Protein AF-A0A453DND1-F1 (afdb_monomer)

Organism: Aegilops tauschii subsp. strangulata (NCBI:txid200361)

Radius of gyration: 21.46 Å; Cα contacts (8 Å, |Δi|>4): 107; chains: 1; bounding box: 45×35×67 Å

Mean predicted aligned error: 4.92 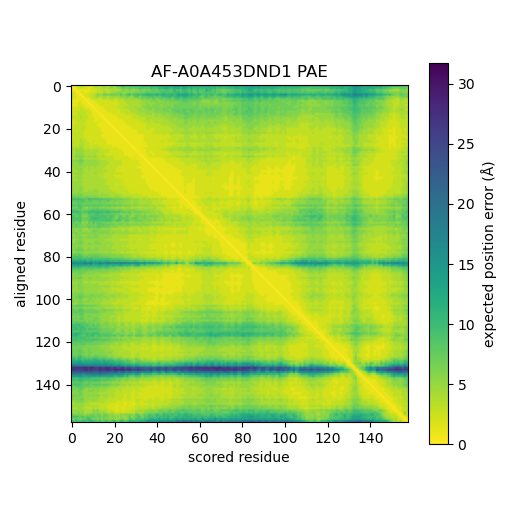Å

Structure (mmCIF, N/CA/C/O backbone):
data_AF-A0A453DND1-F1
#
_entry.id   AF-A0A453DND1-F1
#
loop_
_atom_site.group_PDB
_atom_site.id
_atom_site.type_symbol
_atom_site.label_atom_id
_atom_site.label_alt_id
_atom_site.label_comp_id
_atom_site.label_asym_id
_atom_site.label_entity_id
_atom_site.label_seq_id
_atom_site.pdbx_PDB_ins_code
_atom_site.Cartn_x
_atom_site.Cartn_y
_atom_site.Cartn_z
_atom_site.occupancy
_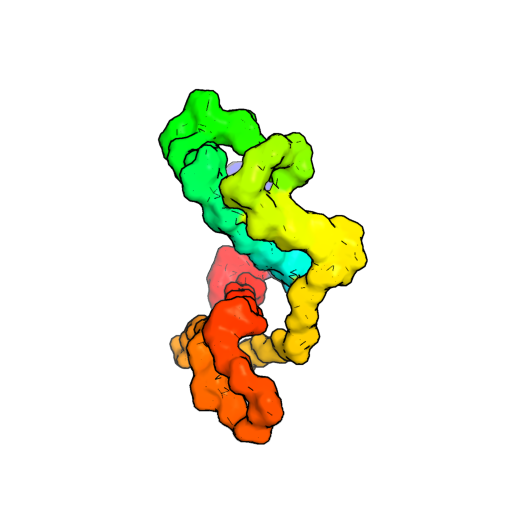atom_site.B_iso_or_equiv
_atom_site.auth_seq_id
_atom_site.auth_comp_id
_atom_site.auth_asym_id
_atom_site.auth_atom_id
_atom_site.pdbx_PDB_model_num
ATOM 1 N N . MET A 1 1 ? 11.834 7.700 -32.136 1.00 91.31 1 MET A N 1
ATOM 2 C CA . MET A 1 1 ? 10.712 6.746 -32.150 1.00 91.31 1 MET A CA 1
ATOM 3 C C . MET A 1 1 ? 10.131 6.698 -33.554 1.00 91.31 1 MET A C 1
ATOM 5 O O . MET A 1 1 ? 9.960 7.761 -34.143 1.00 91.31 1 MET A O 1
ATOM 9 N N . ARG A 1 2 ? 9.911 5.508 -34.113 1.00 95.94 2 ARG A N 1
ATOM 10 C CA . ARG A 1 2 ? 9.252 5.269 -35.411 1.00 95.94 2 ARG A CA 1
ATOM 11 C C . ARG A 1 2 ? 8.437 3.983 -35.312 1.00 95.94 2 ARG A C 1
ATOM 13 O O . ARG A 1 2 ? 8.745 3.166 -34.455 1.00 95.94 2 ARG A O 1
ATOM 20 N N . VAL A 1 3 ? 7.451 3.804 -36.183 1.00 96.81 3 VAL A N 1
ATOM 21 C CA . VAL A 1 3 ? 6.738 2.528 -36.306 1.00 96.81 3 VAL A CA 1
ATOM 22 C C . VAL A 1 3 ? 7.396 1.709 -37.412 1.00 96.81 3 VAL A C 1
ATOM 24 O O . VAL A 1 3 ? 7.607 2.231 -38.508 1.00 96.81 3 VAL A O 1
ATOM 27 N N . MET A 1 4 ? 7.758 0.461 -37.124 1.00 96.38 4 MET A N 1
ATOM 28 C CA . MET A 1 4 ? 8.260 -0.500 -38.109 1.00 96.38 4 MET A CA 1
ATOM 29 C C . MET A 1 4 ? 7.635 -1.862 -37.816 1.00 96.38 4 MET A C 1
ATOM 31 O O . MET A 1 4 ? 7.721 -2.318 -36.684 1.00 96.38 4 MET A O 1
ATOM 35 N N . GLY A 1 5 ? 7.021 -2.505 -38.814 1.00 94.38 5 GLY A N 1
ATOM 36 C CA . GLY A 1 5 ? 6.422 -3.836 -38.638 1.00 94.38 5 GLY A CA 1
ATOM 37 C C . GLY A 1 5 ? 5.419 -3.910 -37.482 1.00 94.38 5 GLY A C 1
ATOM 38 O O . GLY A 1 5 ? 5.506 -4.823 -36.676 1.00 94.38 5 GLY A O 1
ATOM 39 N N . ASP A 1 6 ? 4.532 -2.917 -37.374 1.00 95.69 6 ASP A N 1
ATOM 40 C CA . ASP A 1 6 ? 3.542 -2.771 -36.293 1.00 95.69 6 ASP A CA 1
ATOM 41 C C . ASP A 1 6 ? 4.115 -2.623 -34.868 1.00 95.69 6 ASP A C 1
ATOM 43 O O . ASP A 1 6 ? 3.368 -2.620 -33.891 1.00 95.69 6 ASP A O 1
ATOM 47 N N . GLU A 1 7 ? 5.423 -2.385 -34.733 1.00 96.69 7 GLU A N 1
ATOM 48 C CA . GLU A 1 7 ? 6.079 -2.119 -33.453 1.00 96.69 7 GLU A CA 1
ATOM 49 C C . GLU A 1 7 ? 6.586 -0.678 -33.345 1.00 96.69 7 GLU A C 1
ATOM 51 O O . GLU A 1 7 ? 7.046 -0.061 -34.312 1.00 96.69 7 GLU A O 1
ATOM 56 N N . ILE A 1 8 ? 6.549 -0.132 -32.127 1.00 96.25 8 ILE A N 1
ATOM 57 C CA . ILE A 1 8 ? 7.202 1.137 -31.801 1.00 96.25 8 ILE A CA 1
ATOM 58 C C . ILE A 1 8 ? 8.696 0.873 -31.587 1.00 96.25 8 ILE A C 1
ATOM 60 O O . ILE A 1 8 ? 9.101 0.266 -30.599 1.00 96.25 8 ILE A O 1
ATOM 64 N N . CYS A 1 9 ? 9.536 1.396 -32.477 1.00 96.00 9 CYS A N 1
ATOM 65 C CA . CYS A 1 9 ? 10.985 1.237 -32.423 1.00 96.00 9 CYS A CA 1
ATOM 66 C C . CYS A 1 9 ? 11.697 2.533 -32.006 1.00 96.00 9 CYS A C 1
ATOM 68 O O . CYS A 1 9 ? 11.367 3.648 -32.442 1.00 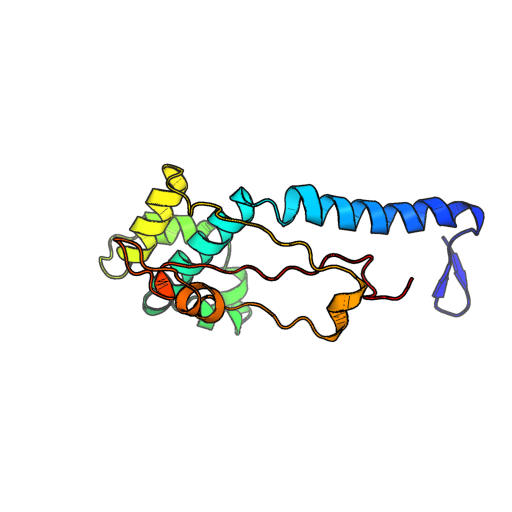96.00 9 CYS A O 1
ATOM 70 N N . TYR A 1 10 ? 12.750 2.385 -31.203 1.00 95.50 10 TYR A N 1
ATOM 71 C CA . TYR A 1 10 ? 13.635 3.472 -30.784 1.00 95.50 10 TYR A CA 1
ATOM 72 C C . TYR A 1 10 ? 14.987 3.385 -31.510 1.00 95.50 10 TYR A C 1
ATOM 74 O O . TYR A 1 10 ? 15.447 2.287 -31.819 1.00 95.50 10 TYR A O 1
ATOM 82 N N . PRO A 1 11 ? 15.648 4.522 -31.801 1.00 96.38 11 PRO A N 1
ATOM 83 C CA . PRO A 1 11 ? 17.032 4.519 -32.263 1.00 96.38 11 PRO A CA 1
ATOM 84 C C . PRO A 1 11 ? 17.939 3.721 -31.320 1.00 96.38 11 PRO A C 1
ATOM 86 O O . PRO A 1 11 ? 17.867 3.897 -30.107 1.00 96.38 11 PRO A O 1
ATOM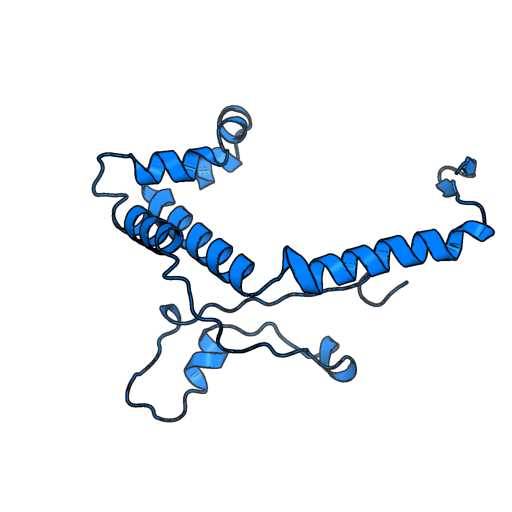 89 N N . ALA A 1 12 ? 18.857 2.921 -31.867 1.00 95.19 12 ALA A N 1
ATOM 90 C CA . ALA A 1 12 ? 19.753 2.079 -31.066 1.00 95.19 12 ALA A CA 1
ATOM 91 C C . ALA A 1 12 ? 20.558 2.866 -30.014 1.00 95.19 12 ALA A C 1
ATOM 93 O O . ALA A 1 12 ? 20.802 2.368 -28.922 1.00 95.19 12 ALA A O 1
ATOM 94 N N . LYS A 1 13 ? 20.918 4.125 -30.301 1.00 96.81 13 LYS A N 1
ATOM 95 C CA . LYS A 1 13 ? 21.624 5.012 -29.359 1.00 96.81 13 LYS A CA 1
ATOM 96 C C . LYS A 1 13 ? 20.834 5.331 -28.079 1.00 96.81 13 LYS A C 1
ATOM 98 O O . LYS A 1 13 ? 21.445 5.698 -27.081 1.00 96.81 13 LYS A O 1
ATOM 103 N N . ASP A 1 14 ? 19.510 5.173 -28.092 1.00 96.31 14 ASP A N 1
ATOM 104 C CA . ASP A 1 14 ? 18.637 5.492 -26.958 1.00 96.31 14 ASP A CA 1
ATOM 105 C C . ASP A 1 14 ? 18.499 4.314 -25.971 1.00 96.31 14 ASP A C 1
ATOM 107 O O . ASP A 1 14 ? 17.790 4.437 -24.972 1.00 96.31 14 ASP A O 1
ATOM 111 N N . TYR A 1 15 ? 19.189 3.184 -26.198 1.00 94.75 15 TYR A N 1
ATOM 112 C CA . TYR A 1 15 ? 19.070 1.984 -25.356 1.00 94.75 15 TYR A CA 1
ATOM 113 C C . TYR A 1 15 ? 19.336 2.263 -23.865 1.00 94.75 15 TYR A C 1
ATOM 115 O O . TYR A 1 15 ? 18.613 1.763 -23.004 1.00 94.75 15 TYR A O 1
ATOM 123 N N . LEU A 1 16 ? 20.318 3.119 -23.546 1.00 95.94 16 LEU A N 1
ATOM 124 C CA . LEU A 1 16 ? 20.618 3.512 -22.163 1.00 95.94 16 LEU A CA 1
ATOM 125 C C . LEU A 1 16 ? 19.482 4.316 -21.534 1.00 95.94 16 LEU A C 1
ATOM 127 O O . LEU A 1 16 ? 19.197 4.147 -20.351 1.00 95.94 16 LEU A O 1
ATOM 131 N N . SER A 1 17 ? 18.821 5.172 -22.313 1.00 96.94 17 SER A N 1
ATOM 132 C CA . SER A 1 17 ? 17.675 5.954 -21.845 1.00 96.94 17 SER A CA 1
ATOM 133 C C . SER A 1 17 ? 16.497 5.041 -21.502 1.00 96.94 17 SER A C 1
ATOM 135 O O . SER A 1 17 ? 15.858 5.232 -20.468 1.00 96.94 17 SER A O 1
ATOM 137 N N . ILE A 1 18 ? 16.256 4.008 -22.315 1.00 94.50 18 ILE A N 1
ATOM 138 C CA . ILE A 1 18 ? 15.219 2.998 -22.059 1.00 94.50 18 ILE A CA 1
ATOM 139 C C . ILE A 1 18 ? 15.570 2.173 -20.816 1.00 94.50 18 ILE A C 1
ATOM 141 O O . ILE A 1 18 ? 14.739 2.019 -19.927 1.00 94.50 18 ILE A O 1
ATOM 145 N N . HIS A 1 19 ? 16.814 1.708 -20.685 1.00 94.44 19 HIS A N 1
ATOM 146 C CA . HIS A 1 19 ? 17.246 0.996 -19.478 1.00 94.44 19 HIS A CA 1
ATOM 147 C C . HIS A 1 19 ? 17.101 1.869 -18.215 1.00 94.44 19 HIS A C 1
ATOM 149 O O . HIS A 1 19 ? 16.660 1.408 -17.154 1.00 94.44 19 HIS A O 1
ATOM 155 N N . LYS A 1 20 ? 17.434 3.161 -18.325 1.00 96.94 20 LYS A N 1
ATOM 156 C CA . LYS A 1 20 ? 17.296 4.126 -17.232 1.00 96.94 20 LYS A CA 1
ATOM 157 C C . LYS A 1 20 ? 15.840 4.299 -16.805 1.00 96.94 20 LYS A C 1
ATOM 159 O O . LYS A 1 20 ? 15.606 4.374 -15.606 1.00 96.94 20 LYS A O 1
ATOM 164 N N . LEU A 1 21 ? 14.877 4.296 -17.731 1.00 96.50 21 LEU A N 1
ATOM 165 C CA . LEU A 1 21 ? 13.445 4.376 -17.411 1.00 96.50 21 LEU A CA 1
ATOM 166 C C . LEU A 1 21 ? 13.035 3.303 -16.390 1.00 96.50 21 LEU A C 1
ATOM 168 O O . LEU A 1 21 ? 12.479 3.620 -15.337 1.00 96.50 21 LEU A O 1
ATOM 172 N N . PHE A 1 22 ? 13.361 2.039 -16.668 1.00 96.56 22 PHE A N 1
ATOM 173 C CA . PHE A 1 22 ? 12.999 0.926 -15.787 1.00 96.56 22 PHE A CA 1
ATOM 174 C C . PHE A 1 22 ? 13.792 0.931 -14.480 1.00 96.56 22 PHE A C 1
ATOM 176 O O . PHE A 1 22 ? 13.231 0.645 -13.420 1.00 96.56 22 PHE A O 1
ATOM 183 N N . THR A 1 23 ? 15.069 1.316 -14.531 1.00 96.00 23 THR A N 1
ATOM 184 C CA . THR A 1 23 ? 15.895 1.460 -13.322 1.00 96.00 23 THR A CA 1
ATOM 185 C C . THR A 1 23 ? 15.321 2.540 -12.402 1.00 96.00 23 THR A C 1
ATOM 187 O O . THR A 1 23 ? 15.098 2.287 -11.221 1.00 96.00 23 THR A O 1
ATOM 190 N N . THR A 1 24 ? 14.973 3.709 -12.952 1.00 97.75 24 THR A N 1
ATOM 191 C CA . THR A 1 24 ? 14.341 4.807 -12.208 1.00 97.75 24 THR A CA 1
ATOM 192 C C . THR A 1 24 ? 12.999 4.384 -11.617 1.00 97.75 24 THR A C 1
ATOM 194 O O . THR A 1 24 ? 12.739 4.672 -10.452 1.00 97.75 24 THR A O 1
ATOM 197 N N . ARG A 1 25 ? 12.164 3.643 -12.358 1.00 97.38 25 ARG A N 1
ATOM 198 C CA . ARG A 1 25 ? 10.925 3.077 -11.804 1.00 97.38 25 ARG A CA 1
ATOM 199 C C . ARG A 1 25 ? 11.209 2.184 -10.591 1.00 97.38 25 ARG A C 1
ATOM 201 O O . ARG A 1 25 ? 10.561 2.339 -9.557 1.00 97.38 25 ARG A O 1
ATOM 208 N N . ALA A 1 26 ? 12.153 1.249 -10.706 1.00 95.88 26 ALA A N 1
ATOM 209 C CA . ALA A 1 26 ? 12.501 0.352 -9.607 1.00 95.88 26 ALA A CA 1
ATOM 210 C C . ALA A 1 26 ? 13.017 1.126 -8.381 1.00 95.88 26 ALA A C 1
ATOM 212 O O . ALA A 1 26 ? 12.656 0.801 -7.249 1.00 95.88 26 ALA A O 1
ATOM 213 N N . ASP A 1 27 ? 13.797 2.184 -8.595 1.00 96.44 27 ASP A N 1
ATOM 214 C CA . ASP A 1 27 ? 14.300 3.040 -7.518 1.00 96.44 27 ASP A CA 1
ATOM 215 C C . ASP A 1 27 ? 13.188 3.841 -6.835 1.00 96.44 27 ASP A C 1
ATOM 217 O O . ASP A 1 27 ? 13.159 3.916 -5.605 1.00 96.44 27 ASP A O 1
ATOM 221 N N . LEU A 1 28 ? 12.219 4.368 -7.591 1.00 97.56 28 LEU A N 1
ATOM 222 C CA . LEU A 1 28 ? 11.038 5.030 -7.028 1.00 97.56 28 LEU A CA 1
ATOM 223 C C . LEU A 1 28 ? 10.191 4.071 -6.186 1.00 97.56 28 LEU A C 1
ATOM 225 O O . LEU A 1 28 ? 9.720 4.455 -5.116 1.00 97.56 28 LEU A O 1
ATOM 229 N N . HIS A 1 29 ? 10.050 2.808 -6.603 1.00 95.69 29 HIS A N 1
ATOM 230 C CA . HIS A 1 29 ? 9.408 1.800 -5.760 1.00 95.69 29 HIS A CA 1
ATOM 231 C C . HIS A 1 29 ? 10.168 1.605 -4.448 1.00 95.69 29 HIS A C 1
ATOM 233 O O . HIS A 1 29 ? 9.551 1.700 -3.393 1.00 95.69 29 HIS A O 1
ATOM 239 N N . ARG A 1 30 ? 11.495 1.419 -4.497 1.00 92.69 30 ARG A N 1
ATOM 240 C CA . ARG A 1 30 ? 12.325 1.197 -3.297 1.00 92.69 30 ARG A CA 1
ATOM 241 C C . ARG A 1 30 ? 12.290 2.362 -2.313 1.00 92.69 30 ARG A C 1
ATOM 243 O O . ARG A 1 30 ? 12.363 2.137 -1.109 1.00 92.69 30 ARG A O 1
ATOM 250 N N . THR A 1 31 ? 12.240 3.589 -2.822 1.00 94.12 31 THR A N 1
ATOM 251 C CA . THR A 1 31 ? 12.485 4.794 -2.015 1.00 94.12 31 THR A CA 1
ATOM 252 C C . THR A 1 31 ? 11.216 5.555 -1.651 1.00 94.12 31 THR A C 1
ATOM 254 O O . THR A 1 31 ? 11.160 6.141 -0.572 1.00 94.12 31 THR A O 1
ATOM 257 N N . VAL A 1 32 ? 10.193 5.530 -2.509 1.00 95.25 32 VAL A N 1
ATOM 258 C CA . VAL A 1 32 ? 8.984 6.352 -2.364 1.00 95.25 32 VAL A CA 1
ATOM 259 C C . VAL A 1 32 ? 7.747 5.478 -2.190 1.00 95.25 32 VAL A C 1
ATOM 261 O O . VAL A 1 32 ? 7.136 5.491 -1.122 1.00 95.25 32 VAL A O 1
ATOM 264 N N . TYR A 1 33 ? 7.387 4.681 -3.200 1.00 95.19 33 TYR A N 1
ATOM 265 C CA . TYR A 1 33 ? 6.083 3.999 -3.233 1.00 95.19 33 TYR A CA 1
ATOM 266 C C . TYR A 1 33 ? 5.944 2.882 -2.197 1.00 95.19 33 TYR A C 1
ATOM 268 O O . TYR A 1 33 ? 4.835 2.517 -1.815 1.00 95.19 33 TYR A O 1
ATOM 276 N N . THR A 1 34 ? 7.058 2.315 -1.732 1.00 94.38 34 THR A N 1
ATOM 277 C CA . THR A 1 34 ? 7.055 1.272 -0.696 1.00 94.38 34 THR A CA 1
ATOM 278 C C . THR A 1 34 ? 7.757 1.722 0.576 1.00 94.38 34 THR A C 1
ATOM 280 O O . THR A 1 34 ? 8.207 0.893 1.365 1.00 94.38 34 THR A O 1
ATOM 283 N N . HIS A 1 35 ? 7.860 3.036 0.793 1.00 94.75 35 HIS A N 1
ATOM 284 C CA . HIS A 1 35 ? 8.443 3.584 2.008 1.00 94.75 35 HIS A CA 1
ATOM 285 C C . HIS A 1 35 ? 7.637 3.147 3.242 1.00 94.75 35 HIS A C 1
ATOM 287 O O . HIS A 1 35 ? 6.409 3.246 3.266 1.00 94.75 35 HIS A O 1
ATOM 293 N N . ALA A 1 36 ? 8.321 2.721 4.308 1.00 94.38 36 ALA A N 1
ATOM 294 C CA . ALA A 1 36 ? 7.690 2.096 5.474 1.00 94.38 36 ALA A CA 1
ATOM 295 C C . ALA A 1 36 ? 6.582 2.952 6.118 1.00 94.38 36 ALA A C 1
ATOM 297 O O . ALA A 1 36 ? 5.546 2.432 6.524 1.00 94.38 36 ALA A O 1
ATOM 298 N N . LYS A 1 37 ? 6.760 4.279 6.185 1.00 95.19 37 LYS A N 1
ATOM 299 C CA . LYS A 1 37 ? 5.727 5.185 6.727 1.00 95.19 37 LYS A CA 1
ATOM 300 C C . LYS A 1 37 ? 4.534 5.370 5.793 1.00 95.19 37 LYS A C 1
ATOM 302 O O . LYS A 1 37 ? 3.444 5.613 6.293 1.00 95.19 37 LYS A O 1
ATOM 307 N N . VAL A 1 38 ? 4.743 5.280 4.478 1.00 95.62 38 VAL A N 1
ATOM 308 C CA . VAL A 1 38 ? 3.654 5.323 3.491 1.00 95.62 38 VAL A CA 1
ATOM 309 C C . VAL A 1 38 ? 2.839 4.044 3.627 1.00 95.62 38 VAL A C 1
ATOM 311 O O . VAL A 1 38 ? 1.646 4.118 3.886 1.00 95.62 38 VAL A O 1
ATOM 314 N N . LYS A 1 39 ? 3.510 2.886 3.635 1.00 95.88 39 LYS A N 1
ATOM 315 C CA . LYS A 1 39 ? 2.872 1.579 3.836 1.00 95.88 39 LYS A CA 1
ATOM 316 C C . LYS A 1 39 ? 2.093 1.487 5.147 1.00 95.88 39 LYS A C 1
ATOM 318 O O . LYS A 1 39 ? 0.990 0.962 5.154 1.00 95.88 39 LYS A O 1
ATOM 323 N N . ALA A 1 40 ? 2.619 2.038 6.242 1.00 97.00 40 ALA A N 1
ATOM 324 C CA . ALA A 1 40 ? 1.892 2.086 7.510 1.00 97.00 40 ALA A CA 1
ATOM 325 C C . ALA A 1 40 ? 0.577 2.882 7.409 1.00 97.00 40 ALA A C 1
ATOM 327 O O . ALA A 1 40 ? -0.431 2.450 7.953 1.00 97.00 40 ALA A O 1
ATOM 328 N N . VAL A 1 41 ? 0.580 4.028 6.716 1.00 97.94 41 VAL A N 1
ATOM 329 C CA . VAL A 1 41 ? -0.637 4.832 6.505 1.00 97.94 41 VAL A CA 1
ATOM 330 C C . VAL A 1 41 ? -1.610 4.118 5.571 1.00 97.94 41 VAL A C 1
ATOM 332 O O . VAL A 1 41 ? -2.795 4.089 5.872 1.00 97.94 41 VAL A O 1
ATOM 335 N N . GLU A 1 42 ? -1.122 3.526 4.479 1.00 97.44 42 GLU A N 1
ATOM 336 C CA . GLU A 1 42 ? -1.947 2.758 3.538 1.00 97.44 42 GLU A CA 1
ATOM 337 C C . GLU A 1 42 ? -2.660 1.594 4.234 1.00 97.44 42 GLU A C 1
ATOM 339 O O . GLU A 1 42 ? -3.866 1.448 4.079 1.00 97.44 42 GLU A O 1
ATOM 344 N N . LEU A 1 43 ? -1.942 0.806 5.042 1.00 97.62 43 LEU A N 1
ATOM 345 C CA . LEU A 1 43 ? -2.522 -0.316 5.788 1.00 97.62 43 LEU A CA 1
ATOM 346 C C . LEU A 1 43 ? -3.587 0.157 6.784 1.00 97.62 43 LEU A C 1
ATOM 348 O O . LEU A 1 43 ? -4.688 -0.377 6.795 1.00 97.62 43 LEU A O 1
ATOM 352 N N . MET A 1 44 ? -3.304 1.213 7.555 1.00 98.25 44 MET A N 1
ATOM 353 C CA . MET A 1 44 ? -4.304 1.795 8.459 1.00 98.25 44 MET A CA 1
ATOM 354 C C . MET A 1 44 ? -5.520 2.345 7.705 1.00 98.25 44 MET A C 1
ATOM 356 O O . MET A 1 44 ? -6.640 2.261 8.195 1.00 98.25 44 MET A O 1
ATOM 360 N N . LEU A 1 45 ? -5.319 2.932 6.524 1.00 97.94 45 LEU A N 1
ATOM 361 C CA . LEU A 1 45 ? -6.425 3.433 5.717 1.00 97.94 45 LEU A CA 1
ATOM 362 C C . LEU A 1 45 ? -7.294 2.282 5.201 1.00 97.94 45 LEU A C 1
ATOM 364 O O . LEU A 1 45 ? -8.512 2.387 5.268 1.00 97.94 45 LEU A O 1
ATOM 368 N N . VAL A 1 46 ? -6.689 1.181 4.747 1.00 97.12 46 VAL A N 1
ATOM 369 C CA . VAL A 1 46 ? -7.424 -0.033 4.362 1.00 97.12 46 VAL A CA 1
ATOM 370 C C . VAL A 1 46 ? -8.239 -0.564 5.538 1.00 97.12 46 VAL A C 1
ATOM 372 O O . VAL A 1 46 ? -9.428 -0.802 5.361 1.00 97.12 46 VAL A O 1
ATOM 375 N N . ASP A 1 47 ? -7.658 -0.662 6.737 1.00 97.44 47 ASP A N 1
ATOM 376 C CA . ASP A 1 47 ? -8.391 -1.108 7.931 1.00 97.44 47 ASP A CA 1
ATOM 377 C C . ASP A 1 47 ? -9.588 -0.192 8.235 1.00 97.44 47 ASP A C 1
ATOM 379 O O . ASP A 1 47 ? -10.689 -0.666 8.509 1.00 97.44 47 ASP A O 1
ATOM 383 N N . ALA A 1 48 ? -9.410 1.130 8.120 1.00 97.50 48 ALA A N 1
ATOM 384 C CA . ALA A 1 48 ? -10.503 2.082 8.294 1.00 97.50 48 ALA A CA 1
ATOM 385 C C . ALA A 1 48 ? -11.609 1.907 7.239 1.00 97.50 48 ALA A C 1
ATOM 387 O O . ALA A 1 48 ? -12.789 1.999 7.573 1.00 97.50 48 ALA A O 1
ATOM 388 N N . LEU A 1 49 ? -11.246 1.650 5.979 1.00 97.31 49 LEU A N 1
ATOM 389 C CA . LEU A 1 49 ? -12.209 1.407 4.903 1.00 97.31 49 LEU A CA 1
ATOM 390 C C . LEU A 1 49 ? -12.937 0.070 5.085 1.00 97.31 49 LEU A C 1
ATOM 392 O O . LEU A 1 49 ? -14.137 0.012 4.845 1.00 97.31 49 LEU A O 1
ATOM 396 N N . VAL A 1 50 ? -12.255 -0.978 5.554 1.00 96.62 50 VAL A N 1
ATOM 397 C CA . VAL A 1 50 ? -12.873 -2.277 5.867 1.00 96.62 50 VAL A CA 1
ATOM 398 C C . VAL A 1 50 ? -13.893 -2.131 6.997 1.00 96.62 50 VAL A C 1
ATOM 400 O O . VAL A 1 50 ? -15.025 -2.579 6.841 1.00 96.62 50 VAL A O 1
ATOM 403 N N . GLU A 1 51 ? -13.540 -1.441 8.085 1.00 96.19 51 GLU A N 1
ATOM 404 C CA . GLU A 1 51 ? -14.468 -1.160 9.193 1.00 96.19 51 GLU A CA 1
ATOM 405 C C . GLU A 1 51 ? -15.642 -0.265 8.759 1.00 96.19 51 GLU A C 1
ATOM 407 O O . GLU A 1 51 ? -16.748 -0.390 9.275 1.00 96.19 51 GLU A O 1
ATOM 412 N N . ALA A 1 52 ? -15.437 0.633 7.791 1.00 96.38 52 ALA A N 1
ATOM 413 C CA . ALA A 1 52 ? -16.505 1.474 7.253 1.00 96.38 52 ALA A CA 1
ATOM 414 C C . ALA A 1 52 ? -17.380 0.767 6.203 1.00 96.38 52 ALA A C 1
ATOM 416 O O . ALA A 1 52 ? -18.492 1.223 5.932 1.00 96.38 52 ALA A O 1
ATOM 417 N N . ASN A 1 53 ? -16.896 -0.323 5.598 1.00 95.62 53 ASN A N 1
ATOM 418 C CA . ASN A 1 53 ? -17.548 -0.977 4.465 1.00 95.62 53 ASN A CA 1
ATOM 419 C C . ASN A 1 53 ? -18.915 -1.568 4.823 1.00 95.62 53 ASN A C 1
ATOM 421 O O . ASN A 1 53 ? -19.813 -1.515 3.990 1.00 95.62 53 ASN A O 1
ATOM 425 N N . GLU A 1 54 ? -19.093 -2.085 6.043 1.00 91.50 54 GLU A N 1
ATOM 426 C CA . GLU A 1 54 ? -20.381 -2.637 6.491 1.00 91.50 54 GLU A CA 1
ATOM 427 C C . GLU A 1 54 ? -21.500 -1.584 6.447 1.00 91.50 54 GLU A C 1
ATOM 429 O O . GLU A 1 54 ? -22.626 -1.890 6.064 1.00 91.50 54 GLU A O 1
ATOM 434 N N . TYR A 1 55 ? -21.177 -0.331 6.779 1.00 93.12 55 TYR A N 1
ATOM 435 C CA . TYR A 1 55 ? -22.143 0.765 6.800 1.00 93.12 55 TYR A CA 1
ATOM 436 C C . TYR A 1 55 ? -22.240 1.506 5.459 1.00 93.12 55 TYR A C 1
ATOM 438 O O . TYR A 1 55 ? -23.332 1.856 5.019 1.00 93.12 55 TYR A O 1
ATOM 446 N N . LEU A 1 56 ? -21.102 1.773 4.810 1.00 92.00 56 LEU A N 1
ATOM 447 C CA . LEU A 1 56 ? -21.048 2.577 3.584 1.00 92.00 56 LEU A CA 1
ATOM 448 C C . LEU A 1 56 ? -21.200 1.762 2.297 1.00 92.00 56 LEU A C 1
ATOM 450 O O . LEU A 1 56 ? -21.351 2.362 1.242 1.00 92.00 56 LEU A O 1
ATOM 454 N N . GLY A 1 57 ? -21.116 0.429 2.345 1.00 92.31 57 GLY A N 1
ATOM 455 C CA . GLY A 1 57 ? -21.221 -0.409 1.148 1.00 92.31 57 GLY A CA 1
ATOM 456 C C . GLY A 1 57 ? -20.134 -0.133 0.101 1.00 92.31 57 GLY A C 1
ATOM 457 O O . GLY A 1 57 ? -20.374 -0.313 -1.087 1.00 92.31 57 GLY A O 1
ATOM 458 N N . ILE A 1 58 ? -18.941 0.304 0.525 1.00 92.88 58 ILE A N 1
ATOM 459 C CA . ILE A 1 58 ? -17.858 0.808 -0.346 1.00 92.88 58 ILE A CA 1
ATOM 460 C C . ILE A 1 58 ? -17.529 -0.174 -1.477 1.00 92.88 58 ILE A C 1
ATOM 462 O O . ILE A 1 58 ? -17.395 0.216 -2.631 1.00 92.88 58 ILE A O 1
ATOM 466 N N . SER A 1 59 ? -17.412 -1.455 -1.137 1.00 92.88 59 SER A N 1
ATOM 467 C CA . SER A 1 59 ? -17.119 -2.535 -2.085 1.00 92.88 59 SER A CA 1
ATOM 468 C C . SER A 1 59 ? -18.201 -2.726 -3.150 1.00 92.88 59 SER A C 1
ATOM 470 O O . SER A 1 59 ? -17.858 -3.064 -4.275 1.00 92.88 59 SER A O 1
ATOM 472 N N . LEU A 1 60 ? -19.474 -2.456 -2.841 1.00 91.62 60 LEU A N 1
ATOM 473 C CA . LEU A 1 60 ? -20.581 -2.585 -3.797 1.00 91.62 60 LEU A CA 1
ATOM 474 C C . LEU A 1 60 ? -20.513 -1.509 -4.886 1.00 91.62 60 LEU A C 1
ATOM 476 O O . LEU A 1 60 ? -20.823 -1.772 -6.043 1.00 91.62 60 LEU A O 1
ATOM 480 N N . HIS A 1 61 ? -20.047 -0.311 -4.531 1.00 91.88 61 HIS A N 1
ATOM 481 C CA . HIS A 1 61 ? -19.868 0.794 -5.472 1.00 91.88 61 HIS A CA 1
ATOM 482 C C . HIS A 1 61 ? -18.739 0.551 -6.488 1.00 91.88 61 HIS A C 1
ATOM 484 O O . HIS A 1 61 ? -18.634 1.291 -7.461 1.00 91.88 61 HIS A O 1
ATOM 490 N N . ALA A 1 62 ? -17.881 -0.455 -6.278 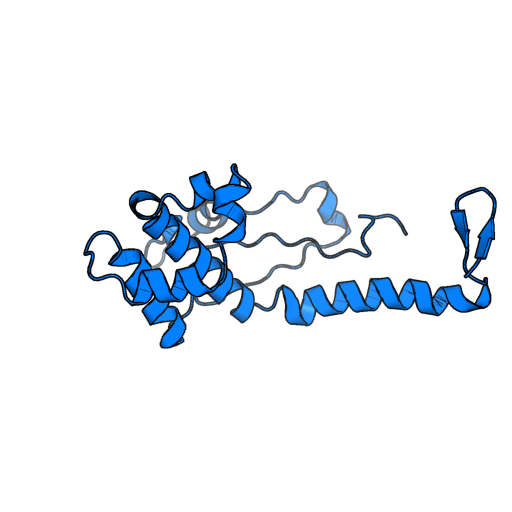1.00 91.00 62 ALA A N 1
ATOM 491 C CA . ALA A 1 62 ? -16.785 -0.765 -7.195 1.00 91.00 62 ALA A CA 1
ATOM 492 C C . ALA A 1 62 ? -17.242 -1.473 -8.482 1.00 91.00 62 ALA A C 1
ATOM 494 O O . ALA A 1 62 ? -16.550 -1.389 -9.497 1.00 91.00 62 ALA A O 1
ATOM 495 N N . ASP A 1 63 ? -18.394 -2.145 -8.441 1.00 91.94 63 ASP A N 1
ATOM 496 C CA . ASP A 1 63 ? -18.872 -2.994 -9.535 1.00 91.94 63 ASP A CA 1
ATOM 497 C C . ASP A 1 63 ? -19.784 -2.251 -10.530 1.00 91.94 63 ASP A C 1
ATOM 499 O O . ASP A 1 63 ? -19.972 -2.716 -11.656 1.00 91.94 63 ASP A O 1
ATOM 503 N N . ASP A 1 64 ? -20.325 -1.088 -10.147 1.00 94.12 64 ASP A N 1
ATOM 504 C CA . ASP A 1 64 ? -21.219 -0.275 -10.980 1.00 94.12 64 ASP A CA 1
ATOM 505 C C . ASP A 1 64 ? -20.561 1.065 -11.363 1.00 94.12 64 ASP A C 1
ATOM 507 O O . ASP A 1 64 ? -20.273 1.879 -10.482 1.00 94.12 64 ASP A O 1
ATOM 511 N N . PRO A 1 65 ? -20.354 1.358 -12.664 1.00 95.56 65 PRO A N 1
ATOM 512 C CA . PRO A 1 65 ? -19.847 2.649 -13.119 1.00 95.56 65 PRO A CA 1
ATOM 513 C C . PRO A 1 65 ? -20.623 3.870 -12.604 1.00 95.56 65 PRO A C 1
ATOM 515 O O . PRO A 1 65 ? -20.001 4.918 -12.426 1.00 95.56 65 PRO A O 1
ATOM 518 N N . GLU A 1 66 ? -21.939 3.766 -12.368 1.00 95.12 66 GLU A N 1
ATOM 519 C CA . GLU A 1 66 ? -22.776 4.870 -11.860 1.00 95.12 66 GLU A CA 1
ATOM 520 C C . GLU A 1 66 ? -22.461 5.249 -10.408 1.00 95.12 66 GLU A C 1
ATOM 522 O O . GLU A 1 66 ? -22.749 6.375 -9.981 1.00 95.12 66 GLU A O 1
ATOM 527 N N . ASP A 1 67 ? -21.833 4.342 -9.667 1.00 94.44 67 ASP A N 1
ATOM 528 C CA . ASP A 1 67 ? -21.394 4.553 -8.295 1.00 94.44 67 ASP A CA 1
ATOM 529 C C . ASP A 1 67 ? -19.879 4.698 -8.180 1.00 94.44 67 ASP A C 1
ATOM 531 O O . ASP A 1 67 ? -19.407 5.543 -7.419 1.00 94.44 67 ASP A O 1
ATOM 535 N N . PHE A 1 68 ? -19.114 3.961 -8.986 1.00 95.75 68 PHE A N 1
ATOM 536 C CA . PHE A 1 68 ? -17.655 3.971 -8.950 1.00 95.75 68 PHE A CA 1
ATOM 537 C C . PHE A 1 68 ? -17.077 5.371 -9.158 1.00 95.75 68 PHE A C 1
ATOM 539 O O . PHE A 1 68 ? -16.128 5.752 -8.479 1.00 95.75 68 PHE A O 1
ATOM 546 N N . TRP A 1 69 ? -17.666 6.182 -10.045 1.00 94.94 69 TRP A N 1
ATOM 547 C CA . TRP A 1 69 ? -17.177 7.546 -10.291 1.00 94.94 69 TRP A CA 1
ATOM 548 C C . TRP A 1 69 ? -17.292 8.469 -9.067 1.00 94.94 69 TRP A C 1
ATOM 550 O O . TRP A 1 69 ? -16.608 9.490 -9.017 1.00 94.94 69 TRP A O 1
ATOM 560 N N . LYS A 1 70 ? -18.153 8.128 -8.098 1.00 94.06 70 LYS A N 1
ATOM 561 C CA . LYS A 1 70 ? -18.329 8.866 -6.838 1.00 94.06 70 LYS A CA 1
ATOM 562 C C . LYS A 1 70 ? -17.302 8.445 -5.783 1.00 94.06 70 LYS A C 1
ATOM 564 O O . LYS A 1 70 ? -17.184 9.119 -4.762 1.00 94.06 70 LYS A O 1
ATOM 569 N N . LEU A 1 71 ? -16.600 7.327 -5.989 1.00 95.00 71 LEU A N 1
ATOM 570 C CA . LEU A 1 71 ? -15.547 6.872 -5.090 1.00 95.00 71 LEU A CA 1
ATOM 571 C C . LEU A 1 71 ? -14.273 7.676 -5.344 1.00 95.00 71 LEU A C 1
ATOM 573 O O . LEU A 1 71 ? -13.547 7.460 -6.313 1.00 95.00 71 LEU A O 1
ATOM 577 N N . ASP A 1 72 ? -13.985 8.584 -4.426 1.00 95.50 72 ASP A N 1
ATOM 578 C CA . ASP A 1 72 ? -12.755 9.358 -4.400 1.00 95.50 72 ASP A CA 1
ATOM 579 C C . ASP A 1 72 ? -12.245 9.524 -2.957 1.00 95.50 72 ASP A C 1
ATOM 581 O O . ASP A 1 72 ? -12.807 8.995 -1.991 1.00 95.50 72 ASP A O 1
ATOM 585 N N . ASP A 1 73 ? -11.167 10.290 -2.793 1.00 96.69 73 ASP A N 1
ATOM 586 C CA . ASP A 1 73 ? -10.539 10.528 -1.492 1.00 96.69 73 ASP A CA 1
ATOM 587 C C . ASP A 1 73 ? -11.463 11.245 -0.485 1.00 96.69 73 ASP A C 1
ATOM 589 O O . ASP A 1 73 ? -11.171 11.264 0.719 1.00 96.69 73 ASP A O 1
ATOM 593 N N . THR A 1 74 ? -12.597 11.816 -0.923 1.00 95.88 74 THR A N 1
ATOM 594 C CA . THR A 1 74 ? -13.575 12.431 -0.013 1.00 95.88 74 THR A CA 1
ATOM 595 C C . THR A 1 74 ? -14.192 11.411 0.936 1.00 95.88 74 THR A C 1
ATOM 597 O O . THR A 1 74 ? -14.617 11.797 2.025 1.00 95.88 74 THR A O 1
ATOM 600 N N . ILE A 1 75 ? -14.144 10.112 0.613 1.00 95.44 75 ILE A N 1
ATOM 601 C CA . ILE A 1 75 ? -14.608 9.032 1.490 1.00 95.44 75 ILE A CA 1
ATOM 602 C C . ILE A 1 75 ? -13.976 9.090 2.884 1.00 95.44 75 ILE A C 1
ATOM 604 O O . ILE A 1 75 ? -14.658 8.883 3.889 1.00 95.44 75 ILE A O 1
ATOM 608 N N . VAL A 1 76 ? -12.697 9.470 2.970 1.00 96.81 76 VAL A N 1
ATOM 609 C CA . VAL A 1 76 ? -11.995 9.638 4.248 1.00 96.81 76 VAL A CA 1
ATOM 610 C C . VAL A 1 76 ? -12.665 10.732 5.068 1.00 96.81 76 VAL A C 1
ATOM 612 O O . VAL A 1 76 ? -12.925 10.555 6.259 1.00 96.81 76 VAL A O 1
ATOM 615 N N . LYS A 1 77 ? -12.997 11.853 4.421 1.00 95.81 77 LYS A N 1
ATOM 616 C CA . LYS A 1 77 ? -13.667 12.971 5.078 1.00 95.81 77 LYS A CA 1
ATOM 617 C C . LYS A 1 77 ? -15.090 12.600 5.490 1.00 95.81 77 LYS A C 1
ATOM 619 O O . LYS A 1 77 ? -15.485 12.934 6.603 1.00 95.81 77 LYS A O 1
ATOM 624 N N . SER A 1 78 ? -15.814 11.879 4.637 1.00 94.25 78 SER A N 1
ATOM 625 C CA . SER A 1 78 ? -17.162 11.375 4.910 1.00 94.25 78 SER A CA 1
ATOM 626 C C . SER A 1 78 ? -17.189 10.490 6.157 1.00 94.25 78 SER A C 1
ATOM 628 O O . SER A 1 78 ? -18.023 10.711 7.035 1.00 94.25 78 SER A O 1
ATOM 630 N N . ILE A 1 79 ? -16.228 9.568 6.299 1.00 96.12 79 ILE A N 1
ATOM 631 C CA . ILE A 1 79 ? -16.079 8.743 7.508 1.00 96.12 79 ILE A CA 1
ATOM 632 C C . ILE A 1 79 ? -15.776 9.623 8.728 1.00 96.12 79 ILE A C 1
ATOM 634 O O . ILE A 1 79 ? -16.421 9.474 9.766 1.00 96.12 79 ILE A O 1
ATOM 638 N N . GLU A 1 80 ? -14.832 10.567 8.613 1.00 94.69 80 GLU A N 1
ATOM 639 C CA . GLU A 1 80 ? -14.446 11.471 9.708 1.00 94.69 80 GLU A CA 1
ATOM 640 C C . GLU A 1 80 ? -15.622 12.314 10.234 1.00 94.69 80 GLU A C 1
ATOM 642 O O . GLU A 1 80 ? -15.697 12.559 11.439 1.00 94.69 80 GLU A O 1
ATOM 647 N N . THR A 1 81 ? -16.518 12.780 9.356 1.00 93.75 81 THR A N 1
ATOM 648 C CA . THR A 1 81 ? -17.594 13.725 9.713 1.00 93.75 81 THR A CA 1
ATOM 649 C C . THR A 1 81 ? -18.967 13.098 9.919 1.00 93.75 81 THR A C 1
ATOM 651 O O . THR A 1 81 ? -19.869 13.796 10.379 1.00 93.75 81 THR A O 1
ATOM 654 N N . ALA A 1 82 ? -19.161 11.824 9.576 1.00 92.44 82 ALA A N 1
ATOM 655 C CA . ALA A 1 82 ? -20.445 11.160 9.774 1.00 92.44 82 ALA A CA 1
ATOM 656 C C . ALA A 1 82 ? -20.877 11.229 11.255 1.00 92.44 82 ALA A C 1
ATOM 658 O O . ALA A 1 82 ? -20.030 11.095 12.136 1.00 92.44 82 ALA A O 1
ATOM 659 N N . PRO A 1 83 ? -22.166 11.400 11.582 1.00 88.50 83 PRO A N 1
ATOM 660 C CA . PRO A 1 83 ? -22.636 11.413 12.973 1.00 88.50 83 PRO A CA 1
ATOM 661 C C . PRO A 1 83 ? -22.752 10.005 13.584 1.00 88.50 83 PRO A C 1
ATOM 663 O O . PRO A 1 83 ? -22.829 9.868 14.797 1.00 88.50 83 PRO A O 1
ATOM 666 N N . ASN A 1 84 ? -22.733 8.972 12.743 1.00 87.38 84 ASN A N 1
ATOM 667 C CA . ASN A 1 84 ? -23.008 7.574 13.066 1.00 87.38 84 ASN A CA 1
ATOM 668 C C . ASN A 1 84 ? -21.987 6.910 14.002 1.00 87.38 84 ASN A C 1
ATOM 670 O O . ASN A 1 84 ? -20.771 7.050 13.802 1.00 87.38 84 ASN A O 1
ATOM 674 N N . ASP A 1 85 ? -22.490 6.132 14.963 1.00 90.62 85 ASP A N 1
ATOM 675 C CA . ASP A 1 85 ? -21.686 5.306 15.873 1.00 90.62 85 ASP A CA 1
ATOM 676 C C . ASP A 1 85 ? -21.150 4.048 15.175 1.00 90.62 85 ASP A C 1
ATOM 678 O O . ASP A 1 85 ? -20.090 3.542 15.543 1.00 90.62 85 ASP A O 1
ATOM 682 N N . GLU A 1 86 ? -21.812 3.595 14.107 1.00 93.00 86 GLU A N 1
ATOM 683 C CA . GLU A 1 86 ? -21.394 2.460 13.275 1.00 93.00 86 GLU A CA 1
ATOM 684 C C . GLU A 1 86 ? -20.000 2.680 12.665 1.00 93.00 86 GLU A C 1
ATOM 686 O O . GLU A 1 86 ? -19.221 1.747 12.505 1.00 93.00 86 GLU A O 1
ATOM 691 N N . LEU A 1 87 ? -19.631 3.940 12.406 1.00 95.88 87 LEU A N 1
ATOM 692 C CA . LEU A 1 87 ? -18.331 4.321 11.843 1.00 95.88 87 LEU A CA 1
ATOM 693 C C . LEU A 1 87 ? -17.267 4.631 12.905 1.00 95.88 87 LEU A C 1
ATOM 695 O O . LEU A 1 87 ? -16.189 5.131 12.574 1.00 95.88 87 LEU A O 1
ATOM 699 N N . LYS A 1 88 ? -17.539 4.374 14.189 1.00 96.19 88 LYS A N 1
ATOM 700 C CA . LYS A 1 88 ? -16.649 4.767 15.291 1.00 96.19 88 LYS A CA 1
ATOM 701 C C . LYS A 1 88 ? -15.240 4.186 15.157 1.00 96.19 88 LYS A C 1
ATOM 703 O O . LYS A 1 88 ? -14.273 4.938 15.263 1.00 96.19 88 LYS A O 1
ATOM 708 N N . LYS A 1 89 ? -15.107 2.889 14.868 1.00 96.56 89 LYS A N 1
ATOM 709 C CA . LYS A 1 89 ? -13.793 2.239 14.711 1.00 96.56 89 LYS A CA 1
ATOM 710 C C . LYS A 1 89 ? -12.998 2.820 13.541 1.00 96.56 89 LYS A C 1
ATOM 712 O O . LYS A 1 89 ? -11.832 3.176 13.699 1.00 96.56 89 LYS A O 1
ATOM 717 N N . ALA A 1 90 ? -13.646 2.996 12.388 1.00 97.69 90 ALA A N 1
ATOM 718 C CA . ALA A 1 90 ? -13.029 3.610 11.216 1.00 97.69 90 ALA A CA 1
ATOM 719 C C . ALA A 1 90 ? -12.540 5.040 11.518 1.00 97.69 90 ALA A C 1
ATOM 721 O O . ALA A 1 90 ? -11.403 5.400 11.202 1.00 97.69 90 ALA A O 1
ATOM 722 N N . LYS A 1 91 ? -13.358 5.841 12.217 1.00 97.38 91 LYS A N 1
ATOM 723 C CA . LYS A 1 91 ? -12.981 7.187 12.679 1.00 97.38 91 LYS A CA 1
ATOM 724 C C . LYS A 1 91 ? -11.780 7.166 13.616 1.00 97.38 91 LYS A C 1
ATOM 726 O O . LYS A 1 91 ? -10.892 8.000 13.462 1.00 97.38 91 LYS A O 1
ATOM 731 N N . GLU A 1 92 ? -11.734 6.247 14.576 1.00 97.38 92 GLU A N 1
ATOM 732 C CA . GLU A 1 92 ? -10.613 6.118 15.515 1.00 97.38 92 GLU A CA 1
ATOM 733 C C . GLU A 1 92 ? -9.297 5.829 14.777 1.00 97.38 92 GLU A C 1
ATOM 735 O O . GLU A 1 92 ? -8.277 6.466 15.057 1.00 97.38 92 GLU A O 1
ATOM 740 N N . ILE A 1 93 ? -9.320 4.945 13.776 1.00 98.00 93 ILE A N 1
ATOM 741 C CA . ILE A 1 93 ? -8.144 4.653 12.947 1.00 98.00 93 ILE A CA 1
ATOM 742 C C . ILE A 1 93 ? -7.705 5.899 12.165 1.00 98.00 93 ILE A C 1
ATOM 744 O O . ILE A 1 93 ? -6.526 6.266 12.205 1.00 98.00 93 ILE A O 1
ATOM 748 N N . ILE A 1 94 ? -8.633 6.611 11.518 1.00 98.12 94 ILE A N 1
ATOM 749 C CA . ILE A 1 94 ? -8.304 7.839 10.777 1.00 98.12 94 ILE A CA 1
ATOM 750 C C . ILE A 1 94 ? -7.761 8.925 11.721 1.00 98.12 94 ILE A C 1
ATOM 752 O O . ILE A 1 94 ? -6.758 9.571 11.411 1.00 98.12 94 ILE A O 1
ATOM 756 N N . GLN A 1 95 ? -8.341 9.095 12.911 1.00 97.75 95 GLN A N 1
ATOM 757 C CA . GLN A 1 95 ? -7.837 10.036 13.916 1.00 97.75 95 GLN A CA 1
ATOM 758 C C . GLN A 1 95 ? -6.401 9.710 14.338 1.00 97.75 95 GLN A C 1
ATOM 760 O O . GLN A 1 95 ? -5.577 10.624 14.451 1.00 97.75 95 GLN A O 1
ATOM 765 N N . ARG A 1 96 ? -6.062 8.426 14.506 1.00 98.31 96 ARG A N 1
ATOM 766 C CA . ARG A 1 96 ? -4.678 7.998 14.756 1.00 98.31 96 ARG A CA 1
ATOM 767 C C . ARG A 1 96 ? -3.750 8.380 13.604 1.00 98.31 96 ARG A C 1
ATOM 769 O O . ARG A 1 96 ? -2.661 8.895 13.858 1.00 98.31 96 ARG A O 1
ATOM 776 N N . ILE A 1 97 ? -4.179 8.213 12.348 1.00 98.06 97 ILE A N 1
ATOM 777 C CA . ILE A 1 97 ? -3.409 8.669 11.175 1.00 98.06 97 ILE A CA 1
ATOM 778 C C . ILE A 1 97 ? -3.148 10.181 11.260 1.00 98.06 97 ILE A C 1
ATOM 780 O O . ILE A 1 97 ? -1.997 10.606 11.118 1.00 98.06 97 ILE A O 1
ATOM 784 N N . ARG A 1 98 ? -4.178 10.993 11.553 1.00 97.25 98 ARG A N 1
ATOM 785 C CA . ARG A 1 98 ? -4.064 12.461 11.692 1.00 97.25 98 ARG A CA 1
ATOM 786 C C . ARG A 1 98 ? -3.105 12.874 12.810 1.00 97.25 98 ARG A C 1
ATOM 788 O O . ARG A 1 98 ? -2.324 13.802 12.625 1.00 97.25 98 ARG A O 1
ATOM 795 N N . ARG A 1 99 ? -3.123 12.162 13.941 1.00 97.94 99 ARG A N 1
ATOM 796 C CA . ARG A 1 99 ? -2.211 12.373 15.084 1.00 97.94 99 ARG A CA 1
ATOM 797 C C . ARG A 1 99 ? -0.822 11.768 14.884 1.00 97.94 99 ARG A C 1
ATOM 799 O O . ARG A 1 99 ? 0.037 11.902 15.750 1.00 97.94 99 ARG A O 1
ATOM 806 N N . ARG A 1 100 ? -0.583 11.116 13.742 1.00 97.12 100 ARG A N 1
ATOM 807 C CA . ARG A 1 100 ? 0.658 10.399 13.421 1.00 97.12 100 ARG A CA 1
ATOM 808 C C . ARG A 1 100 ? 0.961 9.230 14.372 1.00 97.12 100 ARG A C 1
ATOM 810 O O . ARG A 1 100 ? 2.106 8.790 14.473 1.00 97.12 100 ARG A O 1
ATOM 817 N N . GLU A 1 101 ? -0.070 8.658 14.989 1.00 98.06 101 GLU A N 1
ATOM 818 C CA . GLU A 1 101 ? -0.030 7.451 15.829 1.00 98.06 101 GLU A CA 1
ATOM 819 C C . GLU A 1 101 ? -0.072 6.177 14.964 1.00 98.06 101 GLU A C 1
ATOM 821 O O . GLU A 1 101 ? -0.964 5.326 15.065 1.00 98.06 101 GLU A O 1
ATOM 826 N N . LEU A 1 102 ? 0.902 6.085 14.056 1.00 98.06 102 LEU A N 1
ATOM 827 C CA . LEU A 1 102 ? 0.945 5.076 13.002 1.00 98.06 102 LEU A CA 1
ATOM 828 C C . LEU A 1 102 ? 1.340 3.688 13.508 1.00 98.06 102 LEU A C 1
ATOM 830 O O . LEU A 1 102 ? 2.018 3.555 14.532 1.00 98.06 102 LEU A O 1
ATOM 834 N N . TYR A 1 103 ? 1.026 2.662 12.714 1.00 97.50 103 TYR A N 1
ATOM 835 C CA . TYR A 1 103 ? 1.648 1.348 12.863 1.00 97.50 103 TYR A CA 1
ATOM 836 C C . TYR A 1 103 ? 3.175 1.460 12.893 1.00 97.50 103 TYR A C 1
ATOM 838 O O . TYR A 1 103 ? 3.806 2.228 12.150 1.00 97.50 103 TYR A O 1
ATOM 846 N N . LYS A 1 104 ? 3.775 0.717 13.825 1.00 95.94 104 LYS A N 1
ATOM 847 C CA . LYS A 1 104 ? 5.217 0.730 14.047 1.00 95.94 104 LYS A CA 1
ATOM 848 C C . LYS A 1 104 ? 5.868 -0.208 13.044 1.00 95.94 104 LYS A C 1
ATOM 850 O O . LYS A 1 104 ? 5.536 -1.382 12.970 1.00 95.94 104 LYS A O 1
ATOM 855 N N . PHE A 1 105 ? 6.818 0.323 12.286 1.00 95.75 105 PHE A N 1
ATOM 856 C CA . PHE A 1 105 ? 7.670 -0.497 11.441 1.00 95.75 105 PHE A CA 1
ATOM 857 C C . PHE A 1 105 ? 8.606 -1.325 12.325 1.00 95.75 105 PHE A C 1
ATOM 859 O O . PHE A 1 105 ? 9.355 -0.754 13.121 1.00 95.75 105 PHE A O 1
ATOM 866 N N . CYS A 1 106 ? 8.548 -2.648 12.183 1.00 93.69 106 CYS A N 1
ATOM 867 C CA . CYS A 1 106 ? 9.363 -3.574 12.966 1.00 93.69 106 CYS A CA 1
ATOM 868 C C . CYS A 1 106 ? 10.625 -3.999 12.214 1.00 93.69 106 CYS A C 1
ATOM 870 O O . CYS A 1 106 ? 11.725 -3.847 12.738 1.00 93.69 106 CYS A O 1
ATOM 872 N N . ASN A 1 107 ? 10.479 -4.552 11.006 1.00 93.69 107 ASN A N 1
ATOM 873 C CA . ASN A 1 107 ? 11.608 -5.069 10.240 1.00 93.69 107 ASN A CA 1
ATOM 874 C C . ASN A 1 107 ? 11.288 -5.175 8.739 1.00 93.69 107 ASN A C 1
ATOM 876 O O . ASN A 1 107 ? 10.125 -5.163 8.338 1.00 93.69 107 ASN A O 1
ATOM 880 N N . GLN A 1 108 ? 12.332 -5.317 7.923 1.00 93.50 108 GLN A N 1
ATOM 881 C CA . GLN A 1 108 ? 12.267 -5.625 6.499 1.00 93.50 108 GLN A CA 1
ATOM 882 C C . GLN A 1 108 ? 13.332 -6.671 6.159 1.00 93.50 108 GLN A C 1
ATOM 884 O O . GLN A 1 108 ? 14.481 -6.560 6.580 1.00 93.50 108 GLN A O 1
ATOM 889 N N . TYR A 1 109 ? 12.959 -7.659 5.348 1.00 93.38 109 TYR A N 1
ATOM 890 C CA . TYR A 1 109 ? 13.879 -8.672 4.845 1.00 93.38 109 TYR A CA 1
ATOM 891 C C . TYR A 1 109 ? 13.934 -8.633 3.319 1.00 93.38 109 TYR A C 1
ATOM 893 O O . TYR A 1 109 ? 12.925 -8.831 2.643 1.00 93.38 109 TYR A O 1
ATOM 901 N N . SER A 1 110 ? 15.124 -8.385 2.775 1.00 92.94 110 SER A N 1
ATOM 902 C CA . SER A 1 110 ? 15.376 -8.485 1.339 1.00 92.94 110 SER A CA 1
ATOM 903 C C . SER A 1 110 ? 15.719 -9.926 0.991 1.00 92.94 110 SER A C 1
ATOM 905 O O . SER A 1 110 ? 16.774 -10.423 1.384 1.00 92.94 110 SER A O 1
ATOM 907 N N . VAL A 1 111 ? 14.836 -10.588 0.245 1.00 93.00 111 VAL A N 1
ATOM 908 C CA . VAL A 1 111 ? 15.024 -11.986 -0.157 1.00 93.00 111 VAL A CA 1
ATOM 909 C C . VAL A 1 111 ? 16.222 -12.102 -1.111 1.00 93.00 111 VAL A C 1
ATOM 911 O O . VAL A 1 111 ? 16.221 -11.456 -2.165 1.00 93.00 111 VAL A O 1
ATOM 914 N N . PRO A 1 112 ? 17.244 -12.913 -0.778 1.00 92.00 112 PRO A N 1
ATOM 915 C CA . PRO A 1 112 ? 18.370 -13.175 -1.668 1.00 92.00 112 PRO A CA 1
ATOM 916 C C . PRO A 1 112 ? 17.917 -13.789 -2.995 1.00 92.00 112 PRO A C 1
ATOM 918 O O . PRO A 1 112 ? 16.991 -14.602 -3.028 1.00 92.00 112 PRO A O 1
ATOM 921 N N . LYS A 1 113 ? 18.583 -13.420 -4.098 1.00 87.25 113 LYS A N 1
ATOM 922 C CA . LYS A 1 113 ? 18.185 -13.835 -5.456 1.00 87.25 113 LYS A CA 1
ATOM 923 C C . LYS A 1 113 ? 18.125 -15.354 -5.627 1.00 87.25 113 LYS A C 1
ATOM 925 O O . LYS A 1 113 ? 17.218 -15.847 -6.286 1.00 87.25 113 LYS A O 1
ATOM 930 N N . ASP A 1 114 ? 19.061 -16.070 -5.015 1.00 90.50 114 ASP A N 1
ATOM 931 C CA . ASP A 1 114 ? 19.177 -17.531 -5.016 1.00 90.50 114 ASP A CA 1
ATOM 932 C C . ASP A 1 114 ? 18.021 -18.238 -4.292 1.00 90.50 114 ASP A C 1
ATOM 934 O O . ASP A 1 114 ? 17.771 -19.414 -4.537 1.00 90.50 114 ASP A O 1
ATOM 938 N N . LYS A 1 115 ? 17.282 -17.525 -3.434 1.00 90.62 115 LYS A N 1
ATOM 939 C CA . LYS A 1 115 ? 16.161 -18.079 -2.662 1.00 90.62 115 LYS A CA 1
ATOM 940 C C . LYS A 1 115 ? 14.791 -17.715 -3.225 1.00 90.62 115 LYS A C 1
ATOM 942 O O . LYS A 1 115 ? 13.799 -18.266 -2.758 1.00 90.62 115 LYS A O 1
ATOM 947 N N . LEU A 1 116 ? 14.719 -16.815 -4.209 1.00 87.94 116 LEU A N 1
ATOM 948 C CA . LEU A 1 116 ? 13.453 -16.259 -4.705 1.00 87.94 116 LEU A CA 1
ATOM 949 C C . LEU A 1 116 ? 12.472 -17.325 -5.206 1.00 87.94 116 LEU A C 1
ATOM 951 O O . LEU A 1 116 ? 11.282 -17.200 -4.948 1.00 87.94 116 LEU A O 1
ATOM 955 N N . ASP A 1 117 ? 12.954 -18.371 -5.881 1.00 87.75 117 ASP A N 1
ATOM 956 C CA . ASP A 1 117 ? 12.087 -19.403 -6.476 1.00 87.75 117 ASP A CA 1
ATOM 957 C C . ASP A 1 117 ? 11.368 -20.274 -5.441 1.00 87.75 117 ASP A C 1
ATOM 959 O O . ASP A 1 117 ? 10.317 -20.847 -5.721 1.00 87.75 117 ASP A O 1
ATOM 963 N N . HIS A 1 118 ? 11.918 -20.357 -4.230 1.00 90.56 118 HIS A N 1
ATOM 964 C CA . HIS A 1 118 ? 11.355 -21.141 -3.133 1.00 90.56 118 HIS A CA 1
ATOM 965 C C . HIS A 1 118 ? 10.809 -20.266 -2.003 1.00 90.56 118 HIS A C 1
ATOM 967 O O . HIS A 1 118 ? 10.291 -20.787 -1.013 1.00 90.56 118 HIS A O 1
ATOM 973 N N . PHE A 1 119 ? 10.917 -18.943 -2.132 1.00 90.94 119 PHE A N 1
ATOM 974 C CA . PHE A 1 119 ? 10.436 -18.017 -1.124 1.00 90.94 119 PHE A CA 1
ATOM 975 C C . PHE A 1 119 ? 8.922 -17.856 -1.246 1.00 90.94 119 PHE A C 1
ATOM 977 O O . PHE A 1 119 ? 8.407 -17.352 -2.243 1.00 90.94 119 PHE A O 1
ATOM 984 N N . LYS A 1 120 ? 8.203 -18.290 -0.213 1.00 92.94 120 LYS A N 1
ATOM 985 C CA . LYS A 1 120 ? 6.760 -18.080 -0.095 1.00 92.94 120 LYS A CA 1
ATOM 986 C C . LYS A 1 120 ? 6.491 -16.729 0.558 1.00 92.94 120 LYS A C 1
ATOM 988 O O . LYS A 1 120 ? 7.286 -16.266 1.372 1.00 92.94 120 LYS A O 1
ATOM 993 N N . ASN A 1 121 ? 5.359 -16.119 0.213 1.00 93.50 121 ASN A N 1
ATOM 994 C CA . ASN A 1 121 ? 4.896 -14.919 0.904 1.00 93.50 121 ASN A CA 1
ATOM 995 C C . ASN A 1 121 ? 4.749 -15.210 2.399 1.00 93.50 121 ASN A C 1
ATOM 997 O O . ASN A 1 121 ? 4.169 -16.228 2.770 1.00 93.50 121 ASN A O 1
ATOM 1001 N N . ILE A 1 122 ? 5.270 -14.306 3.224 1.00 94.44 122 ILE A N 1
ATOM 1002 C CA . ILE A 1 122 ? 5.175 -14.402 4.680 1.00 94.44 122 ILE A CA 1
ATOM 1003 C C . ILE A 1 122 ? 3.808 -13.876 5.113 1.00 94.44 122 ILE A C 1
ATOM 1005 O O . ILE A 1 122 ? 3.344 -12.850 4.605 1.00 94.44 122 ILE A O 1
ATOM 1009 N N . THR A 1 123 ? 3.183 -14.560 6.064 1.00 95.50 123 THR A N 1
ATOM 1010 C CA . THR A 1 123 ? 1.922 -14.159 6.695 1.00 95.50 123 THR A CA 1
ATOM 1011 C C . THR A 1 123 ? 2.147 -13.646 8.119 1.00 95.50 123 THR A C 1
ATOM 1013 O O . THR A 1 123 ? 3.211 -13.839 8.710 1.00 95.50 123 THR A O 1
ATOM 1016 N N . ALA A 1 124 ? 1.138 -12.987 8.698 1.00 95.38 124 ALA A N 1
ATOM 1017 C CA . ALA A 1 124 ? 1.167 -12.604 10.111 1.00 95.38 124 ALA A CA 1
ATOM 1018 C C . ALA A 1 124 ? 1.307 -13.836 11.024 1.00 95.38 124 ALA A C 1
ATOM 1020 O O . ALA A 1 124 ? 2.070 -13.805 11.989 1.00 95.38 124 ALA A O 1
ATOM 1021 N N . GLN A 1 125 ? 0.645 -14.941 10.665 1.00 94.81 125 GLN A N 1
ATOM 1022 C CA . GLN A 1 125 ? 0.711 -16.211 11.383 1.00 94.81 125 GLN A CA 1
ATOM 1023 C C . GLN A 1 125 ? 2.139 -16.765 11.459 1.00 94.81 125 GLN A C 1
ATOM 1025 O O . GLN A 1 125 ? 2.573 -17.141 12.546 1.00 94.81 125 GLN A O 1
ATOM 1030 N N . ASP A 1 126 ? 2.896 -16.738 10.355 1.00 93.88 126 ASP A N 1
ATOM 1031 C CA . ASP A 1 126 ? 4.294 -17.207 10.316 1.00 93.88 126 ASP A CA 1
ATOM 1032 C C . ASP A 1 126 ? 5.201 -16.438 11.301 1.00 93.88 126 ASP A C 1
ATOM 1034 O O . ASP A 1 126 ? 6.161 -16.977 11.862 1.00 93.88 126 ASP A O 1
ATOM 1038 N N . ILE A 1 127 ? 4.896 -15.155 11.527 1.00 93.06 127 ILE A N 1
ATOM 1039 C CA . ILE A 1 127 ? 5.621 -14.299 12.473 1.00 93.06 127 ILE A CA 1
ATOM 1040 C C . ILE A 1 127 ? 5.179 -14.608 13.905 1.00 93.06 127 ILE A C 1
ATOM 1042 O O . ILE A 1 127 ? 6.016 -14.822 14.784 1.00 93.06 127 ILE A O 1
ATOM 1046 N N . VAL A 1 128 ? 3.867 -14.655 14.141 1.00 93.19 128 VAL A N 1
ATOM 1047 C CA . VAL A 1 128 ? 3.278 -14.866 15.468 1.00 93.19 128 VAL A CA 1
ATOM 1048 C C . VAL A 1 128 ? 3.601 -16.258 16.016 1.00 93.19 128 VAL A C 1
ATOM 1050 O O . VAL A 1 128 ? 3.881 -16.387 17.208 1.00 93.19 128 VAL A O 1
ATOM 1053 N N . CYS A 1 129 ? 3.645 -17.299 15.179 1.00 91.94 129 CYS A N 1
ATOM 1054 C CA . CYS A 1 129 ? 4.005 -18.654 15.613 1.00 91.94 129 CYS A CA 1
ATOM 1055 C C . CYS A 1 129 ? 5.491 -18.802 15.983 1.00 91.94 129 CYS A C 1
ATOM 1057 O O . CYS A 1 129 ? 5.870 -19.778 16.626 1.00 91.94 129 CYS A O 1
ATOM 1059 N N . SER A 1 130 ? 6.327 -17.832 15.602 1.00 89.31 130 SER A N 1
ATOM 1060 C CA . SER A 1 130 ? 7.769 -17.809 15.873 1.00 89.31 130 SER A CA 1
ATOM 1061 C C . SER A 1 130 ? 8.136 -16.959 17.100 1.00 89.31 130 SER A C 1
ATOM 1063 O O . SER A 1 130 ? 9.314 -16.678 17.334 1.00 89.31 130 SER A O 1
ATOM 1065 N N . GLN A 1 131 ? 7.148 -16.513 17.887 1.00 86.69 131 GLN A N 1
ATOM 1066 C CA . GLN A 1 131 ? 7.381 -15.668 19.057 1.00 86.69 131 GLN A CA 1
ATOM 1067 C C . GLN A 1 131 ? 8.142 -16.417 20.164 1.00 86.69 131 GLN A C 1
ATOM 1069 O O . GLN A 1 131 ? 7.719 -17.465 20.647 1.00 86.69 131 GLN A O 1
ATOM 1074 N N . ILE A 1 132 ? 9.274 -15.859 20.597 1.00 83.62 132 ILE A N 1
ATOM 1075 C CA . ILE A 1 132 ? 10.033 -16.360 21.749 1.00 83.62 132 ILE A CA 1
ATOM 1076 C C . ILE A 1 132 ? 9.460 -15.679 22.991 1.00 83.62 132 ILE A C 1
ATOM 1078 O O . ILE A 1 132 ? 9.375 -14.452 23.021 1.00 83.62 132 ILE A O 1
ATOM 1082 N N . THR A 1 133 ? 9.043 -16.477 23.981 1.00 68.44 133 THR A N 1
ATOM 1083 C CA . THR A 1 133 ? 8.297 -16.087 25.190 1.00 68.44 133 THR A CA 1
ATOM 1084 C C . THR A 1 133 ? 8.579 -14.655 25.648 1.00 68.44 133 THR A C 1
ATOM 1086 O O . THR A 1 133 ? 9.607 -14.367 26.263 1.00 68.44 133 THR A O 1
ATOM 1089 N N . SER A 1 134 ? 7.638 -13.755 25.365 1.00 66.19 134 SER A N 1
ATOM 1090 C CA . SER A 1 134 ? 7.656 -12.375 25.840 1.00 66.19 134 SER A CA 1
ATOM 1091 C C . SER A 1 134 ? 6.473 -12.140 26.784 1.00 66.19 134 SER A C 1
ATOM 1093 O O . SER A 1 134 ? 5.517 -12.913 26.802 1.00 66.19 134 SER A O 1
ATOM 1095 N N . LYS A 1 135 ? 6.526 -11.080 27.602 1.00 76.31 135 LYS A N 1
ATOM 1096 C CA . LYS A 1 135 ? 5.434 -10.719 28.530 1.00 76.31 135 LYS A CA 1
ATOM 1097 C C . LYS A 1 135 ? 4.118 -10.373 27.815 1.00 76.31 135 LYS A C 1
ATOM 1099 O O . LYS A 1 135 ? 3.088 -10.291 28.475 1.00 76.31 135 LYS A O 1
ATOM 1104 N N . VAL A 1 136 ? 4.159 -10.143 26.502 1.00 83.56 136 VAL A N 1
ATOM 1105 C CA . VAL A 1 136 ? 3.003 -9.825 25.661 1.00 83.56 136 VAL A CA 1
ATOM 1106 C C . VAL A 1 136 ? 2.902 -10.888 24.572 1.00 83.56 136 VAL A C 1
ATOM 1108 O O . VAL A 1 136 ? 3.839 -11.080 23.799 1.00 83.56 136 VAL A O 1
ATOM 1111 N N . LEU A 1 137 ? 1.771 -11.588 24.529 1.00 89.25 137 LEU A N 1
ATOM 1112 C CA . LEU A 1 137 ? 1.467 -12.545 23.472 1.00 89.25 137 LEU A CA 1
ATOM 1113 C C . LEU A 1 137 ? 0.848 -11.775 22.304 1.00 89.25 137 LEU A C 1
ATOM 1115 O O . LEU A 1 137 ? -0.235 -11.212 22.461 1.00 89.25 137 LEU A O 1
ATOM 1119 N N . LEU A 1 138 ? 1.541 -11.731 21.167 1.00 91.06 138 LEU A N 1
ATOM 1120 C CA . LEU A 1 138 ? 0.999 -11.125 19.951 1.00 91.06 138 LEU A CA 1
ATOM 1121 C C . LEU A 1 138 ? 0.016 -12.089 19.291 1.00 91.06 138 LEU A C 1
ATOM 1123 O O . LEU A 1 138 ? 0.245 -13.302 19.277 1.00 91.06 138 LEU A O 1
ATOM 1127 N N . LYS A 1 139 ? -1.049 -11.535 18.723 1.00 93.50 139 LYS A N 1
ATOM 1128 C CA . LYS A 1 139 ? -1.988 -12.224 17.841 1.00 93.50 139 LYS A CA 1
ATOM 1129 C C . LYS A 1 139 ? -1.751 -11.811 16.390 1.00 93.50 139 LYS A C 1
ATOM 1131 O O . LYS A 1 139 ? -1.040 -10.852 16.107 1.00 93.50 139 LYS A O 1
ATOM 1136 N N . GLU A 1 140 ? -2.380 -12.522 15.459 1.00 93.94 140 GLU A N 1
ATOM 1137 C CA . GLU A 1 140 ? -2.296 -12.213 14.023 1.00 93.94 140 GLU A CA 1
ATOM 1138 C C . GLU A 1 140 ? -2.821 -10.806 13.698 1.00 93.94 140 GLU A C 1
ATOM 1140 O O . GLU A 1 140 ? -2.211 -10.099 12.904 1.00 93.94 140 GLU A O 1
ATOM 1145 N N . GLU A 1 141 ? -3.878 -10.365 14.386 1.00 92.75 141 GLU A N 1
ATOM 1146 C CA . GLU A 1 141 ? -4.457 -9.015 14.273 1.00 92.75 141 GLU A CA 1
ATOM 1147 C C . GLU A 1 141 ? -3.503 -7.886 14.714 1.00 92.75 141 GLU A C 1
ATOM 1149 O O . GLU A 1 141 ? -3.678 -6.739 14.311 1.00 92.75 141 GLU A O 1
ATOM 1154 N N . ASP A 1 142 ? -2.456 -8.201 15.488 1.00 92.50 142 ASP A N 1
ATOM 1155 C CA . ASP A 1 142 ? -1.462 -7.221 15.943 1.00 92.50 142 ASP A CA 1
ATOM 1156 C C . ASP A 1 142 ? -0.326 -7.000 14.924 1.00 92.50 142 ASP A C 1
ATOM 1158 O O . ASP A 1 142 ? 0.521 -6.118 15.112 1.00 92.50 142 ASP A O 1
ATOM 1162 N N . VAL A 1 143 ? -0.260 -7.814 13.861 1.00 94.94 143 VAL A N 1
ATOM 1163 C CA . VAL A 1 143 ? 0.868 -7.857 12.921 1.00 94.94 143 VAL A CA 1
ATOM 1164 C C . VAL A 1 143 ? 0.389 -7.684 11.483 1.00 94.94 143 VAL A C 1
ATOM 1166 O O . VAL A 1 143 ? -0.258 -8.553 10.910 1.00 94.94 143 VAL A O 1
ATOM 1169 N N . ALA A 1 144 ? 0.818 -6.600 10.839 1.00 95.44 144 ALA A N 1
ATOM 1170 C CA . ALA A 1 144 ? 0.635 -6.410 9.403 1.00 95.44 144 ALA A CA 1
ATOM 1171 C C . ALA A 1 144 ? 1.901 -6.810 8.627 1.00 95.44 144 ALA A C 1
ATOM 1173 O O . ALA A 1 144 ? 3.009 -6.379 8.961 1.00 95.44 144 ALA A O 1
ATOM 1174 N N . VAL A 1 145 ? 1.739 -7.594 7.556 1.00 95.44 145 VAL A N 1
ATOM 1175 C CA . VAL A 1 145 ? 2.841 -8.042 6.688 1.00 95.44 145 VAL A CA 1
ATOM 1176 C C . VAL A 1 145 ? 2.631 -7.540 5.264 1.00 95.44 145 VAL A C 1
ATOM 1178 O O . VAL A 1 145 ? 1.572 -7.738 4.676 1.00 95.44 145 VAL A O 1
ATOM 1181 N N . SER A 1 146 ? 3.658 -6.913 4.684 1.00 95.00 146 SER A N 1
ATOM 1182 C CA . SER A 1 146 ? 3.648 -6.464 3.288 1.00 95.00 146 SER A CA 1
ATOM 1183 C C . SER A 1 146 ? 4.725 -7.194 2.490 1.00 95.00 146 SER A C 1
ATOM 1185 O O . SER A 1 146 ? 5.920 -6.979 2.697 1.00 95.00 146 SER A O 1
ATOM 1187 N N . ASN A 1 147 ? 4.295 -8.059 1.570 1.00 94.25 147 ASN A N 1
ATOM 1188 C CA . ASN A 1 147 ? 5.171 -8.739 0.619 1.00 94.25 147 ASN A CA 1
ATOM 1189 C C . ASN A 1 147 ? 5.256 -7.895 -0.660 1.00 94.25 147 ASN A C 1
ATOM 1191 O O . ASN A 1 147 ? 4.243 -7.639 -1.308 1.00 94.25 147 ASN A O 1
ATOM 1195 N N . VAL A 1 148 ? 6.459 -7.448 -1.022 1.00 92.38 148 VAL A N 1
ATOM 1196 C CA . VAL A 1 148 ? 6.682 -6.535 -2.152 1.00 92.38 148 VAL A CA 1
ATOM 1197 C C . VAL A 1 148 ? 7.708 -7.134 -3.107 1.00 92.38 148 VAL A C 1
ATOM 1199 O O . VAL A 1 148 ? 8.799 -7.521 -2.692 1.00 92.38 148 VAL A O 1
ATOM 1202 N N . LYS A 1 149 ? 7.390 -7.137 -4.405 1.00 91.75 149 LYS A N 1
ATOM 1203 C CA . LYS A 1 149 ? 8.320 -7.481 -5.486 1.00 91.75 149 LYS A CA 1
ATOM 1204 C C . LYS A 1 149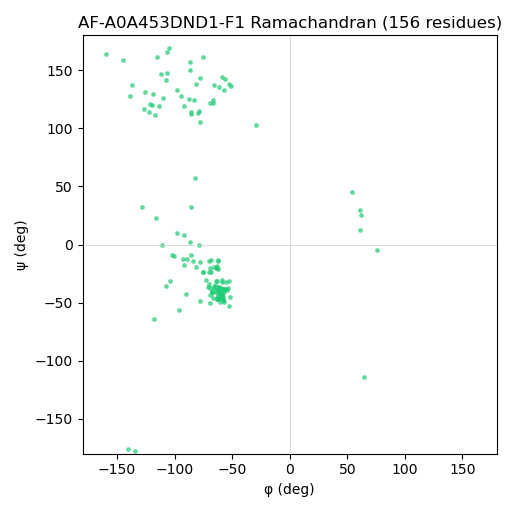 ? 8.658 -6.231 -6.295 1.00 91.75 149 LYS A C 1
ATOM 1206 O O . LYS A 1 149 ? 7.763 -5.543 -6.775 1.00 91.75 149 LYS A O 1
ATOM 1211 N N . ILE A 1 150 ? 9.950 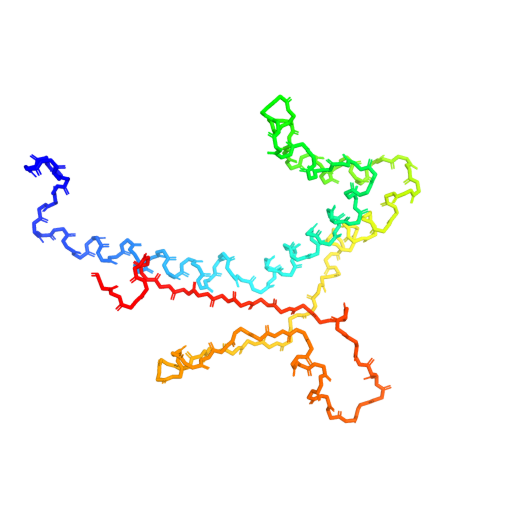-5.948 -6.449 1.00 92.00 150 ILE A N 1
ATOM 1212 C CA . ILE A 1 150 ? 10.448 -4.819 -7.244 1.00 92.00 150 ILE A CA 1
ATOM 1213 C C . ILE A 1 150 ? 11.384 -5.363 -8.323 1.00 92.00 150 ILE A C 1
ATOM 1215 O O . ILE A 1 150 ? 12.463 -5.867 -8.014 1.00 92.00 150 ILE A O 1
ATOM 1219 N N . ASP A 1 151 ? 10.972 -5.233 -9.580 1.00 92.12 151 ASP A N 1
ATOM 1220 C CA . ASP A 1 151 ? 11.717 -5.640 -10.772 1.00 92.12 151 ASP A CA 1
ATOM 1221 C C . ASP A 1 151 ? 11.686 -4.546 -11.858 1.00 92.12 151 ASP A C 1
ATOM 1223 O O . ASP A 1 151 ? 11.130 -3.457 -11.667 1.00 92.12 151 ASP A O 1
ATOM 1227 N N . LEU A 1 152 ? 12.298 -4.840 -13.008 1.00 93.56 152 LEU A N 1
ATOM 1228 C CA . LEU A 1 152 ? 12.291 -3.983 -14.195 1.00 93.56 152 LEU A CA 1
ATOM 1229 C C . LEU A 1 152 ? 11.049 -4.215 -15.073 1.00 93.56 152 LEU A C 1
ATOM 1231 O O . LEU A 1 152 ? 11.130 -4.062 -16.281 1.00 93.56 152 LEU A O 1
ATOM 1235 N N . THR A 1 153 ? 9.897 -4.554 -14.478 1.00 90.56 153 THR A N 1
ATOM 1236 C CA . THR A 1 153 ? 8.581 -4.814 -15.112 1.00 90.56 153 THR A CA 1
ATOM 1237 C C . THR A 1 153 ? 8.400 -6.145 -15.836 1.00 90.56 153 THR A C 1
ATOM 1239 O O . THR A 1 153 ? 7.281 -6.458 -16.235 1.00 90.56 153 THR A O 1
ATOM 1242 N N . ARG A 1 154 ? 9.450 -6.968 -15.949 1.00 90.06 154 ARG A N 1
ATOM 1243 C CA . ARG A 1 154 ? 9.388 -8.270 -16.634 1.00 90.06 154 ARG A CA 1
ATOM 1244 C C . ARG A 1 154 ? 9.921 -9.439 -15.803 1.00 90.06 154 ARG A C 1
ATOM 1246 O O . 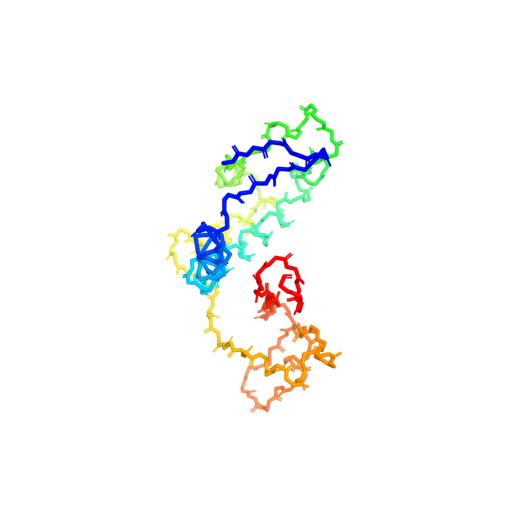ARG A 1 154 ? 10.467 -10.411 -16.318 1.00 90.06 154 ARG A O 1
ATOM 1253 N N . GLY A 1 155 ? 9.749 -9.374 -14.483 1.00 85.56 155 GLY A N 1
ATOM 1254 C CA . GLY A 1 155 ? 10.175 -10.446 -13.588 1.00 85.56 155 GLY A CA 1
ATOM 1255 C C . GLY A 1 155 ? 11.693 -10.630 -13.591 1.00 85.56 155 GLY A C 1
ATOM 1256 O O . GLY A 1 155 ? 12.417 -9.773 -13.090 1.00 85.56 155 GLY A O 1
ATOM 1257 N N . LYS A 1 156 ? 12.158 -11.782 -14.090 1.00 81.25 156 LYS A N 1
ATOM 1258 C CA . LYS A 1 156 ? 13.590 -12.120 -14.197 1.00 81.25 156 LYS A CA 1
ATOM 1259 C C . LYS A 1 156 ? 14.199 -11.742 -15.549 1.00 81.25 156 LYS A C 1
ATOM 1261 O O . LYS A 1 156 ? 15.422 -11.763 -15.669 1.00 81.25 156 LYS A O 1
ATOM 1266 N N . ASP A 1 157 ? 13.367 -11.411 -16.527 1.00 82.00 157 ASP A N 1
ATOM 1267 C CA . ASP A 1 157 ? 13.815 -11.070 -17.867 1.00 82.00 157 ASP A CA 1
ATOM 1268 C C . ASP A 1 157 ? 14.171 -9.585 -17.975 1.00 82.00 157 ASP A C 1
ATOM 1270 O O . ASP A 1 157 ? 13.646 -8.749 -17.232 1.00 82.00 157 ASP A O 1
ATOM 1274 N N . ASN A 1 158 ? 15.020 -9.277 -18.958 1.00 73.31 158 ASN A N 1
ATOM 1275 C CA . ASN A 1 158 ? 15.225 -7.923 -19.472 1.00 73.31 158 ASN A CA 1
ATOM 1276 C C . ASN A 1 158 ? 14.307 -7.667 -20.667 1.00 73.31 158 ASN A C 1
ATOM 1278 O O . ASN A 1 158 ? 14.222 -8.556 -21.551 1.00 73.31 158 ASN A O 1
#

Sequence (158 aa):
MRVMGDEICYPAKDYLSIHKLFTTRADLHRTVYTHAKVKAVELMLVDALVEANEYLGISLHADDPEDFWKLDDTIVKSIETAPNDELKKAKEIIQRIRRRELYKFCNQYSVPKDKLDHFKNITAQDIVCSQITSKVLLKEEDVAVSNVKIDLTRGKDN

Nearest PDB structures (foldseek):
  4to1-assembly1_C  TM=8.020E-01  e=6.114E-06  Homo sapiens
  4zwg-assembly2_D  TM=8.318E-01  e=1.183E-05  Homo sapiens
  7a5y-assembly1_A  TM=8.206E-01  e=2.700E-05  Homo sapiens
  5yhw-assembly2_C  TM=8.304E-01  e=1.260E-04  Sus scrofa
  8tdv-assembly1_A  TM=7.513E-01  e=7.269E-05  Homo sapiens

pLDDT: mean 93.61, std 4.9, range [66.19, 98.31]

Foldseek 3Di:
DDADPNDDDDDPVCVVVLVVVLVVVLVCVVPPVVPPLNVQLVVLLVVLCVLCCVPPVLVVLCVDPVRVVVDDPCVLVCLCPPPDPSSVVSNVSSVCVVVVVTQDDDDDDDDDPVCVVVDDFDALCNVQVPDDDDPDRDDSVSDDGDDDDRDSPPVPDD

Secondary structure (DSSP, 8-state):
-EEETTEEE--GGGHHHHHHHHHHHHHHIIIIIT-HHHHHHHHHHHHHHHHHHHHH-TTGGGS-HHHHTT-STHHHHHHHH---STTHHHHHHHHHHHTT-PPPP-------GGGGGG-PPP-HHHHHTT----SS---GGG---------SSSTT--

InterPro domains:
  IPR045509 HD-associated domain [PF19276] (21-145)
  IPR050135 Deoxyguanosinetriphosphate triphosphohydrolase-like [PTHR11373] (1-158)

Solvent-accessible surface a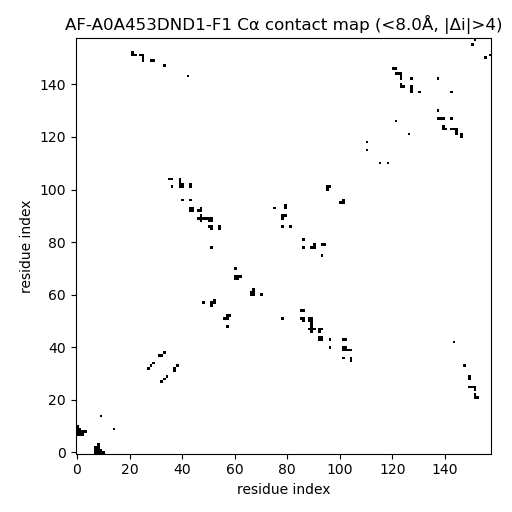rea (backbone atoms only — not comparable to full-atom values): 9926 Å² total; per-residue (Å²): 116,48,80,56,94,97,35,87,42,68,59,78,87,46,53,65,58,57,54,45,53,36,51,51,52,36,49,42,40,67,65,54,79,58,22,68,72,55,48,29,50,52,53,48,49,50,52,21,50,59,51,30,27,83,81,68,43,56,74,66,30,68,80,38,73,92,42,33,78,73,68,53,80,61,55,62,54,52,52,65,68,52,91,58,73,81,34,45,67,19,30,52,45,51,50,29,57,76,72,62,64,57,68,79,87,84,85,88,83,84,78,54,81,93,48,52,94,77,60,71,83,74,51,32,58,69,53,46,75,64,62,72,94,56,101,66,85,71,53,49,93,78,43,88,66,85,84,82,89,84,49,67,86,50,70,92,52,132